Protein AF-A0A348Z5F8-F1 (afdb_monomer_lite)

Sequence (104 aa):
MVLTNFIKVKEDKYRIMRVVYKDDDYRNMGEEYITVDYIIEPLDNGKEAQLYINPVTKETWYEYIDIPLPGPSKEEELEQRIASLEKSNAELTTLIATMTTPTV

Structure (mmCIF, N/CA/C/O backbone):
data_AF-A0A348Z5F8-F1
#
_entry.id   AF-A0A348Z5F8-F1
#
loop_
_atom_site.group_PDB
_atom_site.id
_atom_site.type_symbol
_atom_site.label_atom_id
_atom_site.label_alt_id
_atom_site.label_comp_id
_atom_site.label_asym_id
_atom_site.label_entity_id
_atom_site.label_seq_id
_atom_site.pdbx_PDB_ins_code
_atom_site.Cartn_x
_atom_site.Cartn_y
_atom_site.Cartn_z
_atom_site.occupancy
_atom_site.B_iso_or_equiv
_atom_site.auth_seq_id
_atom_site.auth_comp_id
_atom_site.auth_asym_id
_atom_site.auth_atom_id
_atom_site.pdbx_PDB_model_num
ATOM 1 N N . MET A 1 1 ? 6.485 7.331 -17.857 1.00 86.44 1 MET A N 1
ATOM 2 C CA . MET A 1 1 ? 6.059 7.737 -16.503 1.00 86.44 1 MET A CA 1
ATOM 3 C C . MET A 1 1 ? 7.266 7.795 -15.577 1.00 86.44 1 MET A C 1
ATOM 5 O O . MET A 1 1 ? 8.311 7.258 -15.942 1.00 86.44 1 MET A O 1
ATOM 9 N N . VAL A 1 2 ? 7.160 8.479 -14.441 1.00 88.75 2 VAL A N 1
ATOM 10 C CA . VAL A 1 2 ? 8.245 8.623 -13.464 1.00 88.75 2 VAL A CA 1
ATOM 11 C C . VAL A 1 2 ? 7.736 8.221 -12.080 1.00 88.75 2 VAL A C 1
ATOM 13 O O . VAL A 1 2 ? 6.665 8.648 -11.664 1.00 88.75 2 VAL A O 1
ATOM 16 N N . LEU A 1 3 ? 8.495 7.381 -11.384 1.00 90.00 3 LEU A N 1
ATOM 17 C CA . LEU A 1 3 ? 8.244 6.972 -10.006 1.00 90.00 3 LEU A CA 1
ATOM 18 C C . LEU A 1 3 ? 9.145 7.796 -9.094 1.00 90.00 3 LEU A C 1
ATOM 20 O O . LEU A 1 3 ? 10.365 7.808 -9.285 1.00 90.00 3 LEU A O 1
ATOM 24 N N . THR A 1 4 ? 8.549 8.471 -8.119 1.00 88.75 4 THR A N 1
ATOM 25 C CA . THR A 1 4 ? 9.259 9.299 -7.139 1.00 88.75 4 THR A CA 1
ATOM 26 C C . THR A 1 4 ? 8.807 8.949 -5.728 1.00 88.75 4 THR A C 1
ATOM 28 O O . THR A 1 4 ? 7.838 8.207 -5.544 1.00 88.75 4 THR A O 1
ATOM 31 N N . ASN A 1 5 ? 9.528 9.472 -4.731 1.00 88.38 5 ASN A N 1
ATOM 32 C CA . ASN A 1 5 ? 9.241 9.261 -3.314 1.00 88.38 5 ASN A CA 1
ATOM 33 C C . ASN A 1 5 ? 9.062 7.765 -2.992 1.00 88.38 5 ASN A C 1
ATOM 35 O O . ASN A 1 5 ? 7.951 7.266 -2.818 1.00 88.38 5 ASN A O 1
ATOM 39 N N . PHE A 1 6 ? 10.164 7.019 -3.001 1.00 91.19 6 PHE A N 1
ATOM 40 C CA . PHE A 1 6 ? 10.150 5.583 -2.750 1.00 91.19 6 PHE A CA 1
ATOM 41 C C . PHE A 1 6 ? 10.867 5.219 -1.455 1.00 91.19 6 PHE A C 1
ATOM 43 O O . PHE A 1 6 ? 11.837 5.853 -1.047 1.00 91.19 6 PHE A O 1
ATOM 50 N N . ILE A 1 7 ? 10.392 4.153 -0.818 1.00 93.44 7 ILE A N 1
ATOM 51 C CA . ILE A 1 7 ? 10.951 3.630 0.427 1.00 93.44 7 ILE A CA 1
ATOM 52 C C . ILE A 1 7 ? 11.600 2.283 0.122 1.00 93.44 7 ILE A C 1
ATOM 54 O O . ILE A 1 7 ? 10.924 1.347 -0.315 1.00 93.44 7 ILE A O 1
ATOM 58 N N . LYS A 1 8 ? 12.907 2.163 0.372 1.00 94.62 8 LYS A N 1
ATOM 59 C CA . LYS A 1 8 ? 13.610 0.878 0.291 1.00 94.62 8 LYS A CA 1
ATOM 60 C C . LYS A 1 8 ? 13.067 -0.059 1.373 1.00 94.62 8 LYS A C 1
ATOM 62 O O . LYS A 1 8 ? 13.265 0.192 2.557 1.00 94.62 8 LYS A O 1
ATOM 67 N N . VAL A 1 9 ? 12.407 -1.143 0.964 1.00 95.69 9 VAL A N 1
ATOM 68 C CA . VAL A 1 9 ? 11.976 -2.219 1.874 1.00 95.69 9 VAL A CA 1
ATOM 69 C C . VAL A 1 9 ? 13.086 -3.259 2.007 1.00 95.69 9 VAL A C 1
ATOM 71 O O . VAL A 1 9 ? 13.401 -3.696 3.108 1.00 95.69 9 VAL A O 1
ATOM 74 N N . LYS A 1 10 ? 13.709 -3.621 0.880 1.00 94.69 10 LYS A N 1
ATOM 75 C CA . LYS A 1 10 ? 14.925 -4.446 0.782 1.00 94.69 10 LYS A CA 1
ATOM 76 C C . LYS A 1 10 ? 15.631 -4.167 -0.553 1.00 94.69 10 LYS A C 1
ATOM 78 O O . LYS A 1 10 ? 15.193 -3.304 -1.309 1.00 94.69 10 LYS A O 1
ATOM 83 N N . GLU A 1 11 ? 16.748 -4.837 -0.829 1.00 93.19 11 GLU A N 1
ATOM 84 C CA . GLU A 1 11 ? 17.597 -4.565 -2.007 1.00 93.19 11 GLU A CA 1
ATOM 85 C C . GLU A 1 11 ? 16.850 -4.614 -3.346 1.00 93.19 11 GLU A C 1
ATOM 87 O O . GLU A 1 11 ? 17.065 -3.761 -4.200 1.00 93.19 11 GLU A O 1
ATOM 92 N N . ASP A 1 12 ? 15.928 -5.557 -3.490 1.00 95.56 12 ASP A N 1
ATOM 93 C CA . ASP A 1 12 ? 15.158 -5.842 -4.702 1.00 95.56 12 ASP A CA 1
ATOM 94 C C . ASP A 1 12 ? 13.700 -5.352 -4.627 1.00 95.56 12 ASP A C 1
ATOM 96 O O . ASP A 1 12 ? 12.898 -5.688 -5.494 1.00 95.56 12 ASP A O 1
ATOM 100 N N . LYS A 1 13 ? 13.325 -4.581 -3.594 1.00 96.31 13 LYS A N 1
ATOM 101 C CA . LYS A 1 13 ? 11.931 -4.155 -3.376 1.00 96.31 13 LYS A CA 1
ATOM 102 C C . LYS A 1 13 ? 11.841 -2.762 -2.774 1.00 96.31 13 LYS A C 1
ATOM 104 O O . LYS A 1 13 ? 12.177 -2.545 -1.606 1.00 96.31 13 LYS A O 1
ATOM 109 N N . TYR A 1 14 ? 11.363 -1.820 -3.576 1.00 96.50 14 TYR A N 1
ATOM 110 C CA . TYR A 1 14 ? 11.140 -0.428 -3.195 1.00 96.50 14 TYR A CA 1
ATOM 111 C C . TYR A 1 14 ? 9.640 -0.135 -3.285 1.00 96.50 14 TYR A C 1
ATOM 113 O O . TYR A 1 14 ? 9.019 -0.436 -4.303 1.00 96.50 14 TYR A O 1
ATOM 121 N N . ARG A 1 15 ? 9.046 0.421 -2.224 1.00 95.94 15 ARG A N 1
ATOM 122 C CA . ARG A 1 15 ? 7.643 0.866 -2.216 1.00 95.94 15 ARG A CA 1
ATOM 123 C C . ARG A 1 15 ? 7.548 2.220 -2.899 1.00 95.94 15 ARG A C 1
ATOM 125 O O . ARG A 1 15 ? 8.281 3.124 -2.511 1.00 95.94 15 ARG A O 1
ATOM 132 N N . ILE A 1 16 ? 6.637 2.375 -3.851 1.00 95.06 16 ILE A N 1
ATOM 133 C CA . ILE A 1 16 ? 6.387 3.645 -4.535 1.00 95.06 16 ILE A CA 1
ATOM 134 C C . ILE A 1 16 ? 5.284 4.414 -3.812 1.00 95.06 16 ILE A C 1
ATOM 136 O O . ILE A 1 16 ? 4.198 3.878 -3.605 1.00 95.06 16 ILE A O 1
ATOM 140 N N . MET A 1 17 ? 5.548 5.675 -3.457 1.00 91.56 17 MET A N 1
ATOM 141 C CA . MET A 1 17 ? 4.538 6.561 -2.863 1.00 91.56 17 MET A CA 1
ATOM 142 C C . MET A 1 17 ? 3.938 7.527 -3.881 1.00 91.56 17 MET A C 1
ATOM 144 O O . MET A 1 17 ? 2.828 8.013 -3.673 1.00 91.56 17 MET 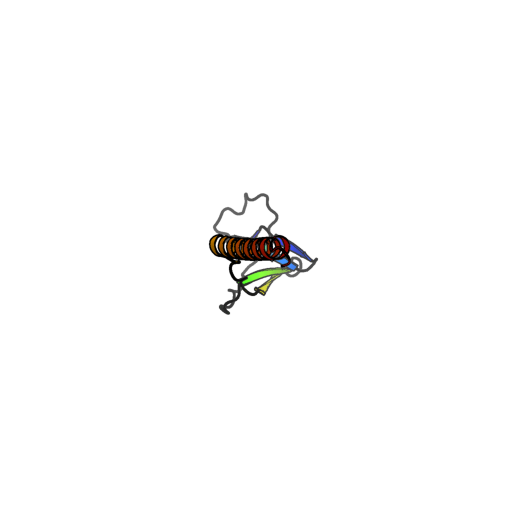A O 1
ATOM 148 N N . ARG A 1 18 ? 4.655 7.831 -4.972 1.00 89.31 18 ARG A N 1
ATOM 149 C CA . ARG A 1 18 ? 4.189 8.785 -5.978 1.00 89.31 18 ARG A CA 1
ATOM 150 C C . ARG A 1 18 ? 4.531 8.348 -7.398 1.00 89.31 18 ARG A C 1
ATOM 152 O O . ARG A 1 18 ? 5.650 7.946 -7.708 1.00 89.31 18 ARG A O 1
ATOM 159 N N . VAL A 1 19 ? 3.541 8.487 -8.271 1.00 90.25 19 VAL A N 1
ATOM 160 C CA . VAL A 1 19 ? 3.648 8.275 -9.713 1.00 90.25 19 VAL A CA 1
ATOM 161 C C . VAL A 1 19 ? 3.360 9.606 -10.403 1.00 90.25 19 VAL A C 1
ATOM 163 O O . VAL A 1 19 ? 2.359 10.251 -10.100 1.00 90.25 19 VAL A O 1
ATOM 166 N N . VAL A 1 20 ? 4.248 10.034 -11.300 1.00 87.44 20 VAL A N 1
ATOM 167 C CA . VAL A 1 20 ? 4.163 11.305 -12.034 1.00 87.44 20 VAL A CA 1
ATOM 168 C C . VAL A 1 20 ? 4.159 11.025 -13.538 1.00 87.44 20 VAL A C 1
ATOM 170 O O . VAL A 1 20 ? 5.012 10.295 -14.063 1.00 87.44 20 VAL A O 1
ATOM 173 N N . TYR A 1 21 ? 3.191 11.596 -14.253 1.00 84.12 21 TYR A N 1
ATOM 174 C CA . TYR A 1 21 ? 3.110 11.496 -15.709 1.00 84.12 21 TYR A CA 1
ATOM 175 C C . TYR A 1 21 ? 4.067 12.503 -16.352 1.00 84.12 21 TYR A C 1
ATOM 177 O O . TYR A 1 21 ? 4.282 13.592 -15.836 1.00 84.12 21 TYR A O 1
ATOM 185 N N . LYS A 1 22 ? 4.689 12.116 -17.473 1.00 72.12 22 LYS A N 1
ATOM 186 C CA . LYS A 1 22 ? 5.791 12.873 -18.099 1.00 72.12 22 LYS A CA 1
ATOM 187 C C . LYS A 1 22 ? 5.372 14.246 -18.661 1.00 72.12 22 LYS A C 1
ATOM 189 O O . LYS A 1 22 ? 6.247 14.994 -19.080 1.00 72.12 22 LYS A O 1
ATOM 194 N N . ASP A 1 23 ? 4.084 14.567 -18.666 1.00 69.12 23 ASP A N 1
ATOM 195 C CA . ASP A 1 23 ? 3.591 15.877 -19.101 1.00 69.12 23 ASP A CA 1
ATOM 196 C C . ASP A 1 23 ? 3.732 16.949 -18.005 1.00 69.12 23 ASP A C 1
ATOM 198 O O . ASP A 1 23 ? 3.768 18.138 -18.314 1.00 69.12 23 ASP A O 1
ATOM 202 N N . ASP A 1 24 ? 3.899 16.535 -16.743 1.00 60.84 24 ASP A N 1
ATOM 203 C CA . ASP A 1 24 ? 4.264 17.422 -15.639 1.00 60.84 24 ASP A CA 1
ATOM 204 C C . ASP A 1 24 ? 5.778 17.669 -15.641 1.00 60.84 24 ASP A C 1
ATOM 206 O O . ASP A 1 24 ? 6.554 16.771 -15.956 1.00 60.84 24 ASP A O 1
ATOM 210 N N . ASP A 1 25 ? 6.220 18.875 -15.277 1.00 61.56 25 ASP A N 1
ATOM 211 C CA . ASP A 1 25 ? 7.618 19.336 -15.296 1.00 61.56 25 ASP A CA 1
ATOM 212 C C . ASP A 1 25 ? 8.521 18.597 -14.270 1.00 61.56 25 ASP A C 1
ATOM 214 O O . ASP A 1 25 ? 9.047 19.163 -13.312 1.00 61.56 25 ASP A O 1
ATOM 218 N N . TYR A 1 26 ? 8.719 17.288 -14.467 1.00 63.19 26 TYR A N 1
ATOM 219 C CA . TYR A 1 26 ? 9.487 16.380 -13.603 1.00 63.19 26 TYR A CA 1
ATOM 220 C C . TYR A 1 26 ? 10.992 16.692 -13.590 1.00 63.19 26 TYR A C 1
ATOM 222 O O . TYR A 1 26 ? 11.749 16.112 -12.812 1.00 63.19 26 TYR A O 1
ATOM 230 N N . ARG A 1 27 ? 11.449 17.607 -14.455 1.00 61.34 27 ARG A N 1
ATOM 231 C CA . ARG A 1 27 ? 12.865 17.949 -14.651 1.00 61.34 27 ARG A CA 1
ATOM 232 C C . ARG A 1 27 ? 13.452 18.776 -13.503 1.00 61.34 27 ARG A C 1
ATOM 234 O O . ARG A 1 27 ? 14.670 18.812 -13.369 1.00 61.34 27 ARG A O 1
ATOM 241 N N . ASN A 1 28 ? 12.607 19.376 -12.661 1.00 59.00 28 ASN A N 1
ATOM 242 C CA . ASN A 1 28 ? 13.017 20.278 -11.580 1.00 59.00 28 ASN A CA 1
ATOM 243 C C . ASN A 1 28 ? 12.891 19.679 -10.168 1.00 59.00 28 ASN A C 1
ATOM 245 O O . ASN A 1 28 ? 13.073 20.397 -9.189 1.00 59.00 28 ASN A O 1
ATOM 249 N N . MET A 1 29 ? 12.580 18.385 -10.025 1.00 61.03 29 MET A N 1
ATOM 250 C CA . MET A 1 29 ? 12.246 17.842 -8.702 1.00 61.03 29 MET A CA 1
ATOM 251 C C . MET A 1 29 ? 13.446 17.634 -7.772 1.00 61.03 29 MET A C 1
ATOM 253 O O . MET A 1 29 ? 13.224 17.487 -6.580 1.00 61.03 29 MET A O 1
ATOM 257 N N . GLY A 1 30 ? 14.697 17.600 -8.252 1.00 61.47 30 GLY A N 1
ATOM 258 C CA . GLY A 1 30 ? 15.884 17.350 -7.404 1.00 61.47 30 GLY A CA 1
ATOM 259 C C . GLY A 1 30 ? 15.885 16.002 -6.652 1.00 61.47 30 GLY A C 1
ATOM 260 O O . GLY A 1 30 ? 16.875 15.655 -6.015 1.00 61.47 30 GLY A O 1
ATOM 261 N N . GLU A 1 31 ? 14.792 15.245 -6.740 1.00 69.06 31 GLU A N 1
ATOM 262 C CA . GLU A 1 31 ? 14.552 13.950 -6.125 1.00 69.06 31 GLU A CA 1
ATOM 263 C C . GLU A 1 31 ? 15.070 12.823 -7.022 1.00 69.06 31 GLU A C 1
ATOM 265 O O . GLU A 1 31 ? 15.025 12.900 -8.254 1.00 69.06 31 GLU A O 1
ATOM 270 N N . GLU A 1 32 ? 15.541 11.747 -6.396 1.00 81.25 32 GLU A N 1
ATOM 271 C CA . GLU A 1 32 ? 15.867 10.510 -7.094 1.00 81.25 32 GLU A CA 1
ATOM 272 C C . GLU A 1 32 ? 14.587 9.920 -7.704 1.00 81.25 32 GLU A C 1
ATOM 274 O O . GLU A 1 32 ? 13.550 9.820 -7.043 1.00 81.25 32 GLU A O 1
ATOM 279 N N . TYR A 1 33 ? 14.646 9.543 -8.981 1.00 86.00 33 TYR A N 1
ATOM 280 C CA . TYR A 1 33 ? 13.485 9.056 -9.714 1.00 86.00 33 TYR A CA 1
ATOM 281 C C . TYR A 1 33 ? 13.805 7.821 -10.548 1.00 86.00 33 TYR A C 1
ATOM 283 O O . TYR A 1 33 ? 14.927 7.627 -11.020 1.00 86.00 33 TYR A O 1
ATOM 291 N N . ILE A 1 34 ? 12.786 6.992 -10.779 1.00 87.69 34 ILE A N 1
ATOM 292 C CA . ILE A 1 34 ? 12.879 5.824 -11.656 1.00 87.69 34 ILE A CA 1
ATOM 293 C C . ILE A 1 34 ? 11.912 6.004 -12.822 1.00 87.69 34 ILE A C 1
ATOM 295 O O . ILE A 1 34 ? 10.716 6.207 -12.632 1.00 87.69 34 ILE A O 1
ATOM 299 N N . THR A 1 35 ? 12.426 5.926 -14.048 1.00 89.19 35 THR A N 1
ATOM 300 C CA . THR A 1 35 ? 11.579 5.951 -15.247 1.00 89.19 35 THR A CA 1
ATOM 301 C C . THR A 1 35 ? 11.062 4.551 -15.546 1.00 89.19 35 THR A C 1
ATOM 303 O O . THR A 1 35 ? 11.839 3.598 -15.553 1.00 89.19 35 THR A O 1
ATOM 306 N N . VAL A 1 36 ? 9.764 4.455 -15.828 1.00 89.31 36 VAL A N 1
ATOM 307 C CA . VAL A 1 36 ? 9.105 3.241 -16.327 1.00 89.31 36 VAL A CA 1
ATOM 308 C C . VAL A 1 36 ? 8.226 3.580 -17.529 1.00 89.31 36 VAL A C 1
ATOM 310 O O . VAL A 1 36 ? 7.711 4.706 -17.644 1.00 89.31 36 VAL A O 1
ATOM 313 N N . ASP A 1 37 ? 8.070 2.612 -18.427 1.00 89.06 37 ASP A N 1
ATOM 314 C CA . ASP A 1 37 ? 7.277 2.775 -19.647 1.00 89.06 37 ASP A CA 1
ATOM 315 C C . ASP A 1 37 ? 5.782 2.734 -19.340 1.00 89.06 37 ASP A C 1
ATOM 317 O O . ASP A 1 37 ? 5.048 3.638 -19.738 1.00 89.06 37 ASP A O 1
ATOM 321 N N . TYR A 1 38 ? 5.354 1.751 -18.549 1.00 88.56 38 TYR A N 1
ATOM 322 C CA . TYR A 1 38 ? 3.977 1.597 -18.098 1.00 88.56 38 TYR A CA 1
ATOM 323 C C . TYR A 1 38 ? 3.922 1.030 -16.673 1.00 88.56 38 TYR A C 1
ATOM 325 O O . TYR A 1 38 ? 4.896 0.465 -16.176 1.00 88.56 38 TYR A O 1
ATOM 333 N N . ILE A 1 39 ? 2.775 1.209 -16.022 1.00 90.75 39 ILE A N 1
ATOM 334 C CA . ILE A 1 39 ? 2.398 0.563 -14.762 1.00 90.75 39 ILE A CA 1
ATOM 335 C C . ILE A 1 39 ? 1.069 -0.124 -15.045 1.00 90.75 39 ILE A C 1
ATOM 337 O O . ILE A 1 39 ? 0.212 0.445 -15.720 1.00 90.75 39 ILE A O 1
ATOM 341 N N . ILE A 1 40 ? 0.930 -1.361 -14.585 1.00 90.56 40 ILE A N 1
ATOM 342 C CA . ILE A 1 40 ? -0.318 -2.117 -14.713 1.00 90.56 40 ILE A CA 1
ATOM 343 C C . ILE A 1 40 ? -1.355 -1.474 -13.786 1.00 90.56 40 ILE A C 1
ATOM 345 O O . ILE A 1 40 ? -1.002 -1.023 -12.705 1.00 90.56 40 ILE A O 1
ATOM 349 N N . GLU A 1 41 ? -2.624 -1.413 -14.171 1.00 91.94 41 GLU A N 1
ATOM 350 C CA . GLU A 1 41 ? -3.656 -0.953 -13.237 1.00 91.94 41 GLU A CA 1
ATOM 351 C C . GLU A 1 41 ? -3.848 -1.973 -12.099 1.00 91.94 41 GLU A C 1
ATOM 353 O O . GLU A 1 41 ? -3.797 -3.185 -12.341 1.00 91.94 41 GLU A O 1
ATOM 358 N N . PRO A 1 42 ? -4.045 -1.524 -10.847 1.00 94.81 42 PRO A N 1
ATOM 359 C CA . PRO A 1 42 ? -4.311 -2.440 -9.749 1.00 94.81 42 PRO A CA 1
ATOM 360 C C 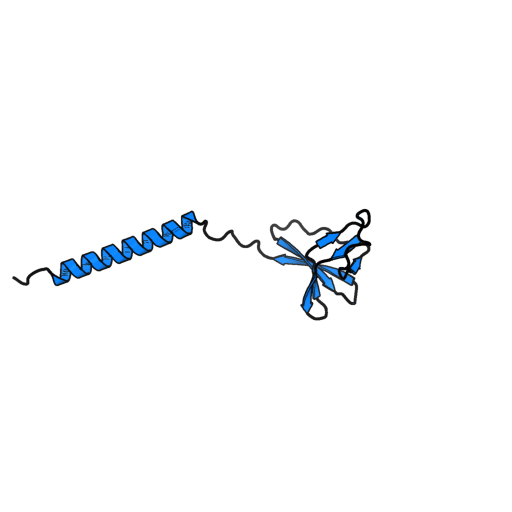. PRO A 1 42 ? -5.651 -3.155 -9.956 1.00 94.81 42 PRO A C 1
ATOM 362 O O . PRO A 1 42 ? -6.596 -2.603 -10.516 1.00 94.81 42 PRO A O 1
ATOM 365 N N . LEU A 1 43 ? -5.745 -4.387 -9.460 1.00 92.56 43 LEU A N 1
ATOM 366 C CA . LEU A 1 43 ? -6.999 -5.132 -9.439 1.00 92.56 43 LEU A CA 1
ATOM 367 C C . LEU A 1 43 ? -7.951 -4.524 -8.408 1.00 92.56 43 LEU A C 1
ATOM 369 O O . LEU A 1 43 ? -7.553 -4.271 -7.270 1.00 92.56 43 LEU A O 1
ATOM 373 N N . ASP A 1 44 ? -9.222 -4.385 -8.779 1.00 92.38 44 ASP A N 1
ATOM 374 C CA . ASP A 1 44 ? -10.289 -4.086 -7.827 1.00 92.38 44 ASP A CA 1
ATOM 375 C C . ASP A 1 44 ? -10.700 -5.371 -7.094 1.00 92.38 44 ASP A C 1
ATOM 377 O O . ASP A 1 44 ? -11.442 -6.209 -7.607 1.00 92.38 44 ASP A O 1
ATOM 381 N N . ASN A 1 45 ? -10.128 -5.571 -5.908 1.00 91.56 45 ASN A N 1
ATOM 382 C CA . ASN A 1 45 ? -10.346 -6.754 -5.073 1.00 91.56 45 ASN A CA 1
ATOM 383 C C . ASN A 1 45 ? -10.723 -6.404 -3.622 1.00 91.56 45 ASN A C 1
ATOM 385 O O . ASN A 1 45 ? -10.608 -7.254 -2.737 1.00 91.56 45 ASN A O 1
ATOM 389 N N . GLY A 1 46 ? -11.141 -5.159 -3.366 1.00 89.12 46 GLY A N 1
ATOM 390 C CA . GLY A 1 46 ? -11.502 -4.676 -2.028 1.00 89.12 46 GLY A CA 1
ATOM 391 C C . GLY A 1 46 ? -10.329 -4.508 -1.050 1.00 89.12 46 GLY A C 1
ATOM 392 O O . GLY A 1 46 ? -10.563 -4.274 0.134 1.00 89.12 46 GLY A O 1
ATOM 393 N N . LYS A 1 47 ? -9.080 -4.626 -1.516 1.00 93.06 47 LYS A N 1
ATOM 394 C CA . LYS A 1 47 ? -7.860 -4.401 -0.727 1.00 93.06 47 LYS A CA 1
ATOM 395 C C . LYS A 1 47 ? -7.144 -3.129 -1.179 1.00 93.06 47 LYS A C 1
ATOM 397 O O . LYS A 1 47 ? -7.320 -2.666 -2.303 1.00 93.06 47 LYS A O 1
ATOM 402 N N . GLU A 1 48 ? -6.296 -2.578 -0.316 1.00 92.38 48 GLU A N 1
ATOM 403 C CA . GLU A 1 48 ? -5.428 -1.462 -0.691 1.00 92.38 48 GLU A CA 1
ATOM 404 C C . GLU A 1 48 ? -4.264 -1.988 -1.538 1.00 92.38 48 GLU A C 1
ATOM 406 O O . GLU A 1 48 ? -3.486 -2.839 -1.097 1.00 92.38 48 GLU A O 1
ATOM 411 N N . ALA A 1 49 ? -4.141 -1.479 -2.762 1.00 95.25 49 ALA A N 1
ATOM 412 C CA . ALA A 1 49 ? -3.073 -1.850 -3.676 1.00 95.25 49 ALA A CA 1
ATOM 413 C C . ALA A 1 49 ? -1.826 -0.987 -3.431 1.00 95.25 49 ALA A C 1
ATOM 415 O O . ALA A 1 49 ? -1.825 0.219 -3.679 1.00 95.25 49 ALA A O 1
ATOM 416 N N . GLN A 1 50 ? -0.735 -1.609 -2.987 1.00 95.38 50 GLN A N 1
ATOM 417 C CA . GLN A 1 50 ? 0.555 -0.948 -2.799 1.00 95.38 50 GLN A CA 1
ATOM 418 C C . GLN A 1 50 ? 1.499 -1.275 -3.952 1.00 95.38 50 GLN A C 1
ATOM 420 O O . GLN A 1 50 ? 1.824 -2.439 -4.180 1.00 95.38 50 GLN A O 1
ATOM 425 N N . LEU A 1 51 ? 1.945 -0.242 -4.669 1.00 96.31 51 LEU A N 1
ATOM 426 C CA . LEU A 1 51 ? 2.862 -0.379 -5.797 1.00 96.31 51 LEU A CA 1
ATOM 427 C C . LEU A 1 51 ? 4.306 -0.563 -5.315 1.00 96.31 51 LEU A C 1
ATOM 429 O O . LEU A 1 51 ? 4.830 0.232 -4.528 1.00 96.31 51 LEU A O 1
ATOM 433 N N . TYR A 1 52 ? 4.969 -1.573 -5.864 1.00 96.69 52 TYR A N 1
ATOM 434 C CA . TYR A 1 52 ? 6.381 -1.857 -5.658 1.00 96.69 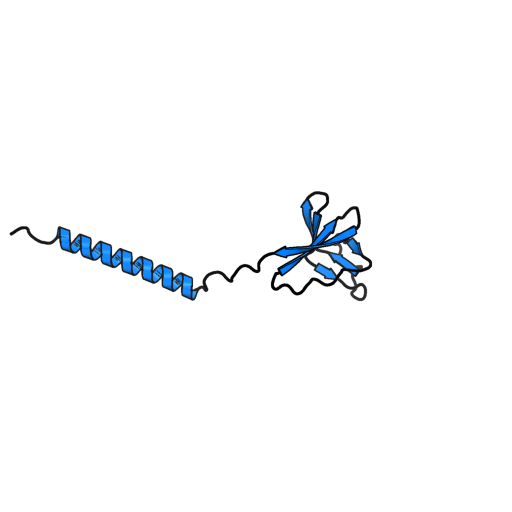52 TYR A CA 1
ATOM 435 C C . TYR A 1 52 ? 7.142 -1.894 -6.980 1.00 96.69 52 TYR A C 1
ATOM 437 O O . TYR A 1 52 ? 6.568 -2.131 -8.044 1.00 96.69 52 TYR A O 1
ATOM 445 N N . ILE A 1 53 ? 8.453 -1.671 -6.892 1.00 96.12 53 ILE A N 1
ATOM 446 C CA . ILE A 1 53 ? 9.392 -1.843 -7.997 1.00 96.12 53 ILE A CA 1
ATOM 447 C C . ILE A 1 53 ? 10.647 -2.584 -7.538 1.00 96.12 53 ILE A C 1
ATOM 449 O O . ILE A 1 53 ? 11.156 -2.356 -6.434 1.00 96.12 53 ILE A O 1
ATOM 453 N N . ASN A 1 54 ? 11.190 -3.414 -8.424 1.00 94.88 54 ASN A N 1
ATOM 454 C CA . ASN A 1 54 ? 12.565 -3.875 -8.328 1.00 94.88 54 ASN A CA 1
ATOM 455 C C . ASN A 1 54 ? 13.461 -2.830 -9.016 1.00 94.88 54 ASN A C 1
ATOM 457 O O . ASN A 1 54 ? 13.366 -2.645 -10.233 1.00 94.88 54 ASN A O 1
ATOM 461 N N . PRO A 1 55 ? 14.336 -2.119 -8.282 1.00 90.94 55 PRO A N 1
ATOM 462 C CA . PRO A 1 55 ? 15.120 -1.030 -8.860 1.00 90.94 55 PRO A CA 1
ATOM 463 C C . PRO A 1 55 ? 16.136 -1.508 -9.910 1.00 90.94 55 PRO A C 1
ATOM 465 O O . PRO A 1 55 ? 16.567 -0.685 -10.723 1.00 90.94 55 PRO A O 1
ATOM 468 N N . VAL A 1 56 ? 16.491 -2.800 -9.912 1.00 91.25 56 VAL A N 1
ATOM 469 C CA . VAL A 1 56 ? 17.433 -3.428 -10.849 1.00 91.25 56 VAL A CA 1
ATOM 470 C C . VAL A 1 56 ? 16.725 -3.847 -12.137 1.00 91.25 56 VAL A C 1
ATOM 472 O O . VAL A 1 56 ? 17.152 -3.440 -13.214 1.00 91.25 56 VAL A O 1
ATOM 475 N N . THR A 1 57 ? 15.632 -4.616 -12.044 1.00 93.25 57 THR A N 1
ATOM 476 C CA . THR A 1 57 ? 14.913 -5.139 -13.228 1.00 93.25 57 THR A CA 1
ATOM 477 C C . THR A 1 57 ? 13.873 -4.171 -13.791 1.00 93.25 57 THR A C 1
ATOM 479 O O . THR A 1 57 ? 13.436 -4.337 -14.924 1.00 93.25 57 THR A O 1
ATOM 482 N N . LYS A 1 58 ? 13.491 -3.145 -13.018 1.00 90.69 58 LYS A N 1
ATOM 483 C CA . LYS A 1 58 ? 12.395 -2.201 -13.305 1.00 90.69 58 LYS A CA 1
ATOM 484 C C . LYS A 1 58 ? 11.009 -2.845 -13.390 1.00 90.69 58 LYS A C 1
ATOM 486 O O . LYS A 1 58 ? 10.055 -2.185 -13.796 1.00 90.69 58 LYS A O 1
ATOM 491 N N . GLU A 1 59 ? 10.876 -4.096 -12.960 1.00 93.56 59 GLU A N 1
ATOM 492 C CA . GLU A 1 59 ? 9.585 -4.771 -12.859 1.00 93.56 59 GLU A CA 1
ATOM 493 C C . GLU A 1 59 ? 8.752 -4.144 -11.742 1.00 93.56 59 GLU A C 1
ATOM 495 O O . GLU A 1 59 ? 9.253 -3.908 -10.639 1.00 93.56 59 GLU A O 1
ATOM 500 N N . THR A 1 60 ? 7.480 -3.879 -12.039 1.00 95.31 60 THR A N 1
ATOM 501 C CA . THR A 1 60 ? 6.513 -3.326 -11.087 1.00 95.31 60 THR A CA 1
ATOM 502 C C . THR A 1 60 ? 5.448 -4.360 -10.752 1.00 95.31 60 THR A C 1
ATOM 504 O O . THR A 1 60 ? 5.059 -5.162 -11.600 1.00 95.31 60 THR A O 1
ATOM 507 N N . TRP A 1 61 ? 4.985 -4.362 -9.506 1.00 96.12 61 TRP A N 1
ATOM 508 C CA . TRP A 1 61 ? 3.904 -5.236 -9.052 1.00 96.12 61 TRP A CA 1
ATOM 509 C C . TRP A 1 61 ? 3.139 -4.597 -7.898 1.00 96.12 61 TRP A C 1
ATOM 511 O O . TRP A 1 61 ? 3.617 -3.654 -7.264 1.00 96.12 61 TRP A O 1
ATOM 521 N N . TYR A 1 62 ? 1.959 -5.143 -7.612 1.00 96.69 62 TYR A N 1
ATOM 522 C CA . TYR A 1 62 ? 1.152 -4.750 -6.465 1.00 96.69 62 TYR A CA 1
ATOM 523 C C . TYR A 1 62 ? 1.180 -5.817 -5.385 1.00 96.69 62 TYR A C 1
ATOM 525 O O . TYR A 1 62 ? 1.076 -7.011 -5.672 1.00 96.69 62 TYR A O 1
ATOM 533 N N . GLU A 1 63 ? 1.251 -5.374 -4.138 1.00 96.12 63 GLU A N 1
ATOM 534 C CA . GLU A 1 63 ? 0.817 -6.177 -3.001 1.00 96.12 63 GLU A CA 1
ATOM 535 C C . GLU A 1 63 ? -0.497 -5.607 -2.482 1.00 96.12 63 GLU A C 1
ATOM 537 O O . GLU A 1 63 ? -0.669 -4.392 -2.398 1.00 96.12 63 GLU A O 1
ATOM 542 N N . TYR A 1 64 ? -1.430 -6.497 -2.166 1.00 95.88 64 TYR A N 1
ATOM 543 C CA . TYR A 1 64 ? -2.776 -6.136 -1.746 1.00 95.88 64 TYR A CA 1
ATOM 544 C C . TYR A 1 64 ? -2.902 -6.386 -0.255 1.00 95.88 64 TYR A C 1
ATOM 546 O O . TYR A 1 64 ? -2.943 -7.540 0.185 1.00 95.88 64 TYR A O 1
ATOM 554 N N . ILE A 1 65 ? -2.944 -5.307 0.514 1.00 92.38 65 ILE A N 1
ATOM 555 C CA . ILE A 1 65 ? -3.078 -5.379 1.964 1.00 92.38 65 ILE A CA 1
ATOM 556 C C . ILE A 1 65 ? -4.525 -5.131 2.369 1.00 92.38 65 ILE A C 1
ATOM 558 O O . ILE A 1 65 ? -5.266 -4.419 1.691 1.00 92.38 65 ILE A O 1
ATOM 562 N N . ASP A 1 66 ? -4.937 -5.737 3.476 1.00 92.00 66 ASP A N 1
ATOM 563 C CA . ASP A 1 66 ? -6.244 -5.433 4.042 1.00 92.00 66 ASP A CA 1
ATOM 564 C C . ASP A 1 66 ? -6.285 -3.957 4.425 1.00 92.00 66 ASP A C 1
ATOM 566 O O . ASP A 1 66 ? -5.358 -3.450 5.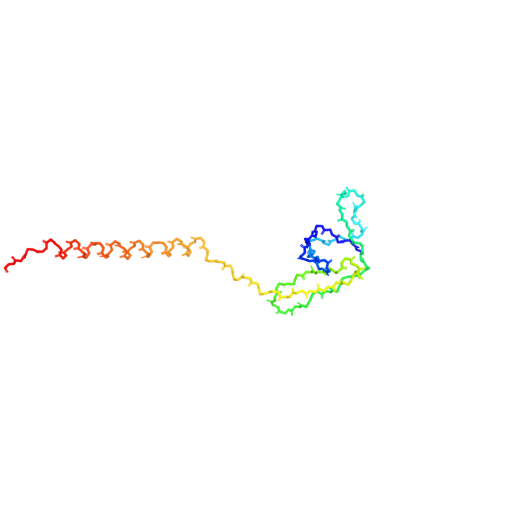060 1.00 92.00 66 ASP A O 1
ATOM 570 N N . ILE A 1 67 ? -7.355 -3.277 4.015 1.00 82.94 67 ILE A N 1
ATOM 571 C CA . ILE A 1 67 ? -7.605 -1.901 4.428 1.00 82.94 67 ILE A CA 1
ATOM 572 C C . ILE A 1 67 ? -7.833 -1.979 5.939 1.00 82.94 67 ILE A C 1
ATOM 574 O O . ILE A 1 67 ? -8.808 -2.618 6.354 1.00 82.94 67 ILE A O 1
ATOM 578 N N . PRO A 1 68 ? -6.940 -1.418 6.778 1.00 75.50 68 PRO A N 1
ATOM 579 C CA . PRO A 1 68 ? -7.156 -1.455 8.209 1.00 75.50 68 PRO A CA 1
ATOM 580 C C . PRO A 1 68 ? -8.505 -0.802 8.481 1.00 75.50 68 PRO A C 1
ATOM 582 O O . PRO A 1 68 ? -8.778 0.298 7.992 1.00 75.50 68 PRO A O 1
ATOM 585 N N . LEU A 1 69 ? -9.361 -1.501 9.232 1.00 76.06 69 LEU A N 1
ATOM 586 C CA . LEU A 1 69 ? -10.588 -0.889 9.718 1.00 76.06 69 LEU A CA 1
ATOM 587 C C . LEU A 1 69 ? -10.185 0.413 10.418 1.00 76.06 69 LEU A C 1
ATOM 589 O O . LEU A 1 69 ? -9.195 0.400 11.164 1.00 76.06 69 LEU A O 1
ATOM 593 N N . PRO A 1 70 ? -10.890 1.531 10.170 1.00 70.69 70 PRO A N 1
ATOM 594 C CA . PRO A 1 70 ? -10.673 2.716 10.976 1.00 70.69 70 PRO A CA 1
ATOM 595 C C . PRO A 1 70 ? -10.761 2.270 12.437 1.00 70.69 70 PRO A C 1
ATOM 597 O O . PRO A 1 70 ? -11.687 1.550 12.817 1.00 70.69 70 PRO A O 1
ATOM 600 N N . GLY A 1 71 ? -9.733 2.603 13.221 1.00 68.31 71 GLY A N 1
ATOM 601 C CA . GLY A 1 71 ? -9.759 2.351 14.658 1.00 68.31 71 GLY A CA 1
ATOM 602 C C . GLY A 1 71 ? -11.000 2.993 15.285 1.00 68.31 71 GLY A C 1
ATOM 603 O O . GLY A 1 71 ? -11.673 3.781 14.610 1.00 68.31 71 GLY A O 1
ATOM 604 N N . PRO A 1 72 ? -11.300 2.690 16.562 1.00 70.38 72 PRO A N 1
ATOM 605 C CA . PRO A 1 72 ? -12.426 3.316 17.232 1.00 70.38 72 PRO A CA 1
ATOM 606 C C . PRO A 1 72 ? -12.337 4.824 17.021 1.00 70.38 72 PRO A C 1
ATOM 608 O O . PRO A 1 72 ? -11.280 5.444 17.186 1.00 70.38 72 PRO A O 1
ATOM 611 N N . SER A 1 73 ? -13.448 5.398 16.588 1.00 77.94 73 SER A N 1
ATOM 612 C CA . SER A 1 73 ? -13.623 6.832 16.572 1.00 77.94 73 SER A CA 1
ATOM 613 C C . SER A 1 73 ? -13.261 7.395 17.948 1.00 77.94 73 SER A C 1
ATOM 615 O O . SER A 1 73 ? -13.330 6.723 18.980 1.00 77.94 73 SER A O 1
ATOM 617 N N . LYS A 1 74 ? -12.883 8.672 17.984 1.00 78.31 74 LYS A N 1
ATOM 618 C CA . LYS A 1 74 ? -12.597 9.352 19.251 1.00 78.31 74 LYS A CA 1
ATOM 619 C C . LYS A 1 74 ? -13.772 9.257 20.237 1.00 78.31 74 LYS A C 1
ATOM 621 O O . LYS A 1 74 ? -13.554 9.278 21.441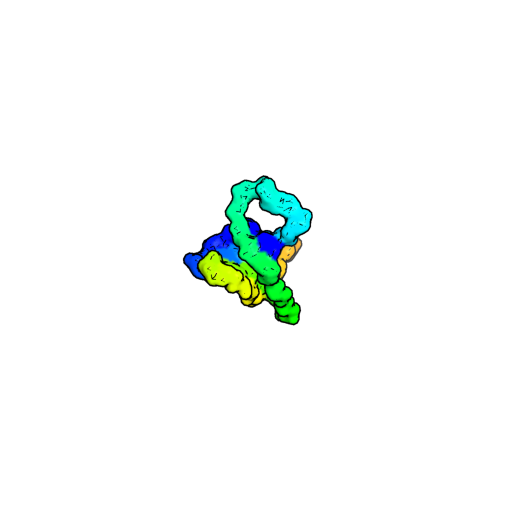 1.00 78.31 74 LYS A O 1
ATOM 626 N N . GLU A 1 75 ? -14.994 9.157 19.720 1.00 82.56 75 GLU A N 1
ATOM 627 C CA . GLU A 1 75 ? -16.214 8.942 20.495 1.00 82.56 75 GLU A CA 1
ATOM 628 C C . GLU A 1 75 ? -16.247 7.542 21.120 1.00 82.56 75 GLU A C 1
ATOM 630 O O . GLU A 1 75 ? -16.367 7.438 22.336 1.00 82.56 75 GLU A O 1
ATOM 635 N N . GLU A 1 76 ? -15.989 6.486 20.344 1.00 84.25 76 GLU A N 1
ATOM 636 C CA . GLU A 1 76 ? -15.892 5.110 20.858 1.00 84.25 76 GLU A CA 1
ATOM 637 C C . GLU A 1 76 ? -14.757 4.944 21.888 1.00 84.25 76 GLU A C 1
ATOM 639 O O . GLU A 1 76 ? -14.916 4.233 22.881 1.00 84.25 76 GLU A O 1
ATOM 644 N N . GLU A 1 77 ? -13.617 5.627 21.715 1.00 85.19 77 GLU A N 1
ATOM 645 C CA . GLU A 1 77 ? -12.543 5.631 22.724 1.00 85.19 77 GLU A CA 1
ATOM 646 C C . GLU A 1 77 ? -12.997 6.305 24.034 1.00 85.19 77 GLU A C 1
ATOM 648 O O . GLU A 1 77 ? -12.691 5.832 25.136 1.00 85.19 77 GLU A O 1
ATOM 653 N N . LEU A 1 78 ? -13.735 7.415 23.932 1.00 89.12 78 LEU A N 1
ATOM 654 C CA . LEU A 1 78 ? -14.270 8.129 25.092 1.00 89.12 78 LEU A CA 1
ATOM 655 C C . LEU A 1 78 ? -15.345 7.308 25.812 1.00 89.12 78 LEU A C 1
ATOM 657 O O . LEU A 1 78 ? -15.306 7.232 27.039 1.00 89.12 78 LEU A O 1
ATOM 661 N N . GLU A 1 79 ? -16.243 6.651 25.080 1.00 91.25 79 GLU A N 1
ATOM 662 C CA . GLU A 1 79 ? -17.256 5.753 25.646 1.00 91.25 79 GLU A CA 1
ATOM 663 C C . GLU A 1 79 ? -16.615 4.590 26.410 1.00 91.25 79 GLU A C 1
ATOM 665 O O . GLU A 1 79 ? -16.990 4.312 27.551 1.00 91.25 79 GLU A O 1
ATOM 670 N N . GLN A 1 80 ? -15.581 3.959 25.842 1.00 89.12 80 GLN A N 1
ATOM 671 C CA . GLN A 1 80 ? -14.840 2.891 26.520 1.00 89.12 80 GLN A CA 1
ATOM 672 C C . GLN A 1 80 ? -14.171 3.379 27.812 1.00 89.12 80 GLN A C 1
ATOM 674 O O . GLN A 1 80 ? -14.191 2.681 28.831 1.00 89.12 80 GLN A O 1
ATOM 679 N N . ARG A 1 81 ? -13.603 4.593 27.805 1.00 91.00 81 ARG A N 1
ATOM 680 C CA . ARG A 1 81 ? -13.015 5.203 29.008 1.00 91.00 81 ARG A CA 1
ATOM 681 C C . ARG A 1 81 ? -14.063 5.506 30.074 1.00 91.00 81 ARG A C 1
ATOM 683 O O . ARG A 1 81 ? -13.809 5.224 31.244 1.00 91.00 81 ARG A O 1
ATOM 690 N N . ILE A 1 82 ? -15.215 6.055 29.691 1.00 93.88 82 ILE A N 1
ATOM 691 C CA . ILE A 1 82 ? -16.319 6.343 30.618 1.00 93.88 82 ILE A CA 1
ATOM 692 C C . ILE A 1 82 ? -16.806 5.042 31.257 1.00 93.88 82 ILE A C 1
ATOM 694 O O . ILE A 1 82 ? -16.813 4.946 32.483 1.00 93.88 82 ILE A O 1
ATOM 698 N N . ALA A 1 83 ? -17.079 4.008 30.457 1.00 93.06 83 ALA A N 1
ATOM 699 C CA . ALA A 1 83 ? -17.520 2.708 30.959 1.00 93.06 83 ALA A CA 1
ATOM 700 C C . ALA A 1 83 ? -16.505 2.078 31.934 1.00 93.06 83 ALA A C 1
ATOM 702 O O . ALA A 1 83 ? -16.878 1.515 32.966 1.00 93.06 83 ALA A O 1
ATOM 703 N N . SER A 1 84 ? -15.202 2.203 31.650 1.00 92.31 84 SER A N 1
ATOM 704 C CA . SER A 1 84 ? -14.150 1.719 32.551 1.00 92.31 84 SER A CA 1
ATOM 705 C C . SER A 1 84 ? -14.113 2.483 33.879 1.00 92.31 84 SER A C 1
ATOM 707 O O . SER A 1 84 ? -13.894 1.874 34.929 1.00 92.31 84 SER A O 1
ATOM 709 N N . LEU A 1 85 ? -14.302 3.804 33.851 1.00 93.88 85 LEU A N 1
ATOM 710 C CA . LEU A 1 85 ? -14.320 4.637 35.055 1.00 93.88 85 LEU A CA 1
ATOM 711 C C . LEU A 1 85 ? -15.568 4.375 35.901 1.00 93.88 85 LEU A C 1
ATOM 713 O O . LEU A 1 85 ? -15.461 4.248 37.119 1.00 93.88 85 LEU A O 1
ATOM 717 N N . GLU A 1 86 ? -16.735 4.240 35.272 1.00 93.75 86 GLU A N 1
ATOM 718 C CA . GLU A 1 86 ? -17.989 3.901 35.950 1.00 93.75 86 GLU A CA 1
ATOM 719 C C . GLU A 1 86 ? -17.891 2.555 36.666 1.00 93.75 86 GLU A C 1
ATOM 721 O O . GLU A 1 86 ? -18.249 2.450 37.842 1.00 93.75 86 GLU A O 1
ATOM 726 N N . LYS A 1 87 ? -17.319 1.546 35.999 1.00 93.25 87 LYS A N 1
ATOM 727 C CA . LYS A 1 87 ? -17.072 0.237 36.604 1.00 93.25 87 LYS A CA 1
ATOM 728 C C . LYS A 1 87 ? -16.145 0.337 37.818 1.00 93.25 87 LYS A C 1
ATOM 730 O O . LYS A 1 87 ? -16.483 -0.170 38.885 1.00 93.25 87 LYS A O 1
ATOM 735 N N . SER A 1 88 ? -15.014 1.031 37.683 1.00 90.19 88 SER A N 1
ATOM 736 C CA . SER A 1 88 ? -14.069 1.210 38.792 1.00 90.19 88 SER A CA 1
ATOM 737 C C . SER A 1 88 ? -14.700 1.960 39.972 1.00 90.19 88 SER A C 1
ATOM 739 O O . SER A 1 88 ? -14.452 1.611 41.125 1.00 90.19 88 SER A O 1
ATOM 741 N N . ASN A 1 89 ? -15.540 2.963 39.708 1.00 91.81 89 ASN A N 1
ATOM 742 C CA . ASN A 1 89 ? -16.247 3.708 40.750 1.00 91.81 89 ASN A CA 1
ATOM 743 C C . ASN A 1 89 ? -17.289 2.847 41.475 1.00 91.81 89 ASN A C 1
ATOM 745 O O . ASN A 1 89 ? -17.421 2.939 42.699 1.00 91.81 89 ASN A O 1
ATOM 749 N N . ALA A 1 90 ? -18.015 1.996 40.746 1.00 91.12 90 ALA A N 1
ATOM 750 C CA . ALA A 1 90 ? -18.974 1.065 41.332 1.00 91.12 90 ALA A CA 1
ATOM 751 C C . ALA A 1 90 ? -18.281 0.029 42.236 1.00 91.12 90 ALA A C 1
ATOM 753 O O . ALA A 1 90 ? -18.753 -0.247 43.343 1.00 91.12 90 ALA A O 1
ATOM 754 N N . GLU A 1 91 ? -17.128 -0.492 41.811 1.00 91.00 91 GLU A N 1
ATOM 755 C CA . GLU A 1 91 ? -16.307 -1.412 42.607 1.00 91.00 91 GLU A CA 1
ATOM 756 C C . GLU A 1 91 ? -15.794 -0.746 43.893 1.00 91.00 91 GLU A C 1
ATOM 758 O O . GLU A 1 91 ? -15.951 -1.303 44.983 1.00 91.00 91 GLU A O 1
ATOM 763 N N . LEU A 1 92 ? -15.269 0.482 43.800 1.00 89.62 92 LEU A N 1
ATOM 764 C CA . LEU A 1 92 ? -14.821 1.252 44.967 1.00 89.62 92 LEU A CA 1
ATOM 765 C C . LEU A 1 92 ? -15.963 1.544 45.945 1.00 89.62 92 LEU A C 1
ATOM 767 O O . LEU A 1 92 ? -15.799 1.390 47.154 1.00 89.62 92 LEU A O 1
ATOM 771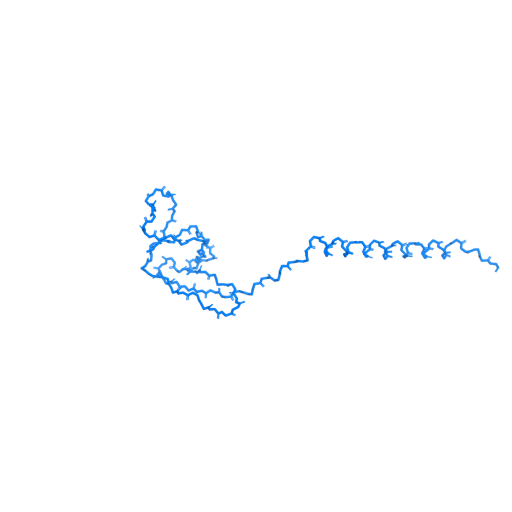 N N . THR A 1 93 ? -17.134 1.919 45.431 1.00 88.25 93 THR A N 1
ATOM 772 C CA . THR A 1 93 ? -18.318 2.197 46.256 1.00 88.25 93 THR A CA 1
ATOM 773 C C . THR A 1 93 ? -18.781 0.940 46.994 1.00 88.25 93 THR A C 1
ATOM 775 O O . THR A 1 93 ? -19.099 0.998 48.182 1.00 88.25 93 THR A O 1
ATOM 778 N N . THR A 1 94 ? -18.756 -0.213 46.321 1.00 87.75 94 THR A N 1
ATOM 779 C CA . THR A 1 94 ? -19.103 -1.509 46.922 1.00 87.75 94 THR A CA 1
ATOM 780 C C . THR A 1 94 ? -18.117 -1.889 48.027 1.00 87.75 94 THR A C 1
ATOM 782 O O . THR A 1 94 ? -18.533 -2.270 49.120 1.00 87.75 94 THR A O 1
ATOM 785 N N . LEU A 1 95 ? -16.811 -1.721 47.792 1.00 85.88 95 LEU A N 1
ATOM 786 C CA . LEU A 1 95 ? -15.776 -1.975 48.797 1.00 85.88 95 LEU A CA 1
ATOM 787 C C . LEU A 1 95 ? -15.964 -1.094 50.038 1.00 85.88 95 LEU A C 1
ATOM 789 O O . LEU A 1 95 ? -15.992 -1.608 51.157 1.00 85.88 95 LEU A O 1
ATOM 793 N N . ILE A 1 96 ? -16.180 0.211 49.854 1.00 85.06 96 ILE A N 1
ATOM 794 C CA . ILE A 1 96 ? -16.427 1.145 50.962 1.00 85.06 96 ILE A CA 1
ATOM 795 C C . ILE A 1 96 ? -17.675 0.734 51.754 1.00 85.06 96 ILE A C 1
ATOM 797 O O . ILE A 1 96 ? -17.631 0.706 52.985 1.00 85.06 96 ILE A O 1
ATOM 801 N N . ALA A 1 97 ? -18.765 0.358 51.078 1.00 81.88 97 ALA A N 1
ATOM 802 C CA . ALA A 1 97 ? -19.984 -0.111 51.736 1.00 81.88 97 ALA A CA 1
ATOM 803 C C . ALA A 1 97 ? -19.729 -1.372 52.584 1.00 81.88 97 ALA A C 1
ATOM 805 O O . ALA A 1 97 ? -20.135 -1.430 53.745 1.00 81.88 97 ALA A O 1
ATOM 806 N N . THR A 1 98 ? -18.981 -2.351 52.062 1.00 80.44 98 THR A N 1
ATOM 807 C CA . THR A 1 98 ? -18.649 -3.574 52.820 1.00 80.44 98 THR A CA 1
ATOM 808 C C . THR A 1 98 ? -17.743 -3.322 54.028 1.00 80.44 98 THR A C 1
ATOM 810 O O . THR A 1 98 ? -17.908 -3.985 55.047 1.00 80.44 98 THR A O 1
ATOM 813 N N . MET A 1 99 ? -16.827 -2.347 53.967 1.00 75.75 99 MET A N 1
ATOM 814 C CA . MET A 1 99 ? -15.925 -2.027 55.087 1.00 75.75 99 MET A CA 1
ATOM 815 C C . MET A 1 99 ? -16.552 -1.122 56.156 1.00 75.75 99 MET A C 1
ATOM 817 O O . MET A 1 99 ? -16.036 -1.046 57.267 1.00 75.75 99 MET A O 1
ATOM 821 N N . THR A 1 100 ? -17.642 -0.422 55.835 1.00 73.69 100 THR A N 1
ATOM 822 C CA . THR A 1 100 ? -18.319 0.515 56.751 1.00 73.69 100 THR A CA 1
ATOM 823 C C . THR A 1 100 ? -19.577 -0.064 57.397 1.00 73.69 100 THR A C 1
ATOM 825 O O . THR A 1 100 ? -20.188 0.600 58.233 1.00 73.69 100 THR A O 1
ATOM 828 N N . THR A 1 101 ? -19.955 -1.304 57.064 1.00 62.19 101 THR A N 1
ATOM 829 C CA . THR A 1 101 ? -21.090 -1.987 57.700 1.00 62.19 101 THR A CA 1
ATOM 830 C C . THR A 1 101 ? -20.670 -2.480 59.096 1.00 62.19 101 THR A C 1
ATOM 832 O O . THR A 1 101 ? -19.780 -3.328 59.180 1.00 62.19 101 THR A O 1
ATOM 835 N N . PRO A 1 102 ? -21.258 -1.982 60.202 1.00 56.91 102 PRO A N 1
ATOM 836 C CA . PRO A 1 102 ? -20.913 -2.450 61.541 1.00 56.91 102 PRO A CA 1
ATOM 837 C C . PRO A 1 102 ? -21.399 -3.889 61.732 1.00 56.91 102 PRO A C 1
ATOM 839 O O . PRO A 1 102 ? -22.560 -4.191 61.457 1.00 56.91 102 PRO A O 1
ATOM 842 N N . THR A 1 103 ? -20.531 -4.771 62.222 1.00 60.12 103 THR A N 1
ATOM 843 C CA . THR A 1 103 ? -20.923 -6.097 62.710 1.00 60.12 103 THR A CA 1
ATOM 844 C C . THR A 1 103 ? -21.793 -5.913 63.955 1.00 60.12 103 THR A C 1
ATOM 846 O O . THR A 1 103 ? -21.302 -5.424 64.974 1.00 60.12 103 THR A O 1
ATOM 849 N N . VAL A 1 104 ? -23.084 -6.241 63.846 1.00 51.22 104 VAL A N 1
ATOM 850 C CA . VAL A 1 104 ? -24.034 -6.302 64.974 1.00 51.22 104 VAL A CA 1
ATOM 851 C C . VAL A 1 104 ? -23.869 -7.623 65.712 1.00 51.22 104 VAL A C 1
ATOM 853 O O . VAL A 1 104 ? -23.744 -8.657 65.016 1.00 51.22 104 VAL A O 1
#

Foldseek 3Di:
DKFFDWDDPDQQKIWTPDDDDPVPPPVPPPTDIDDDPDDDDDDPPQFDWIWMAGRVVRDIDTDGHHPPDPDDDPVSVVVVVVVVVVVVVVVVVVVVVVVPDDDD

Radius of gyration: 27.44 Å; chains: 1; bounding box: 42×27×85 Å

Secondary structure (DSSP, 8-state):
-EEEEEEEEETTEEEEEEEE-TTS-GGG--S--EE-S--PPPP-SSSEEEEEE-TTT--EEEEEE--PPPPPPHHHHHHHHHHHHHHHHHHHHHHHHHHHS---

pLDDT: mean 85.68, std 11.21, range [51.22, 96.69]